Protein AF-A0AAN1SF30-F1 (afdb_monomer_lite)

Secondary structure (DSSP, 8-state):
----PPP-----S-SGGGHHHHHHHHHHTT----EEEE----S--HHHHHHHHHHHTTT-EEEEPPTTSEEEE-SS-EEEE-

Foldseek 3Di:
DDDDQDDQDDDDPAQLVCVVVVVVSCVVVVPPAQEDEDEDDDPDPPSVVSNVVSSVVVVHDYDYDDPPWDWDDDSPDIDTDD

Organism: Tetragenococcus halophilus (strain DSM 20338 / JCM 20259 / NCIMB 9735 / NBRC 12172) (NCBI:txid945021)

Radius of gyration: 14.23 Å; chains: 1; bounding box: 36×33×28 Å

Structure (mmCIF, N/CA/C/O backbone):
data_AF-A0AAN1SF30-F1
#
_entry.id   AF-A0AAN1SF30-F1
#
loop_
_atom_site.group_PDB
_atom_site.id
_atom_site.type_symbol
_atom_site.label_atom_id
_atom_site.label_alt_id
_atom_site.label_comp_id
_atom_site.label_asym_id
_atom_site.label_entity_id
_atom_site.label_seq_id
_atom_site.pdbx_PDB_ins_code
_atom_site.Cartn_x
_atom_site.Cartn_y
_atom_site.Cartn_z
_atom_site.occupancy
_atom_site.B_iso_or_equiv
_atom_site.auth_seq_id
_atom_site.auth_comp_id
_atom_site.auth_asym_id
_atom_site.auth_atom_id
_atom_site.pdbx_PDB_model_num
ATOM 1 N N . MET A 1 1 ? -28.492 -18.637 9.269 1.00 43.91 1 MET A N 1
ATOM 2 C CA . MET A 1 1 ? -28.308 -17.601 8.228 1.00 43.91 1 MET A CA 1
ATOM 3 C C . MET A 1 1 ? -26.815 -17.331 8.143 1.00 43.91 1 MET A C 1
ATOM 5 O O . MET A 1 1 ? -26.231 -17.139 9.200 1.00 43.91 1 MET A O 1
ATOM 9 N N . LYS A 1 2 ? -26.181 -17.415 6.965 1.00 54.41 2 LYS A N 1
ATOM 10 C CA . LYS A 1 2 ? -24.766 -17.025 6.837 1.00 54.41 2 LYS A CA 1
ATOM 11 C C . LYS A 1 2 ? -24.689 -15.501 6.913 1.00 54.41 2 LYS A C 1
ATOM 13 O O . LYS A 1 2 ? -25.426 -14.823 6.199 1.00 54.41 2 LYS A O 1
ATOM 18 N N . GLU A 1 3 ? -23.865 -14.996 7.817 1.00 58.56 3 GLU A N 1
ATOM 19 C CA . GLU A 1 3 ? -23.577 -13.571 7.945 1.00 58.56 3 GLU A CA 1
ATOM 20 C C . GLU A 1 3 ? -22.979 -13.064 6.626 1.00 58.56 3 GLU A C 1
ATOM 22 O O . GLU A 1 3 ? -22.159 -13.740 6.003 1.00 58.56 3 GLU A O 1
ATOM 27 N N . LYS A 1 4 ? -23.467 -11.924 6.131 1.00 58.59 4 LYS A N 1
ATOM 28 C CA . LYS A 1 4 ? -23.029 -11.370 4.850 1.00 58.59 4 LYS A CA 1
ATOM 29 C C . LYS A 1 4 ? -21.728 -10.610 5.085 1.00 58.59 4 LYS A C 1
ATOM 31 O O . LYS A 1 4 ? -21.755 -9.476 5.551 1.00 58.59 4 LYS A O 1
ATOM 36 N N . THR A 1 5 ? -20.596 -11.226 4.769 1.00 64.31 5 THR A N 1
ATOM 37 C CA . THR A 1 5 ? -19.286 -10.579 4.872 1.00 64.31 5 THR A CA 1
ATOM 38 C C . THR A 1 5 ? -19.198 -9.440 3.853 1.00 64.31 5 THR A C 1
ATOM 40 O O . THR A 1 5 ? -19.363 -9.646 2.648 1.00 64.31 5 THR A O 1
ATOM 43 N N . HIS A 1 6 ? -18.982 -8.210 4.319 1.00 72.94 6 HIS A N 1
ATOM 44 C CA . HIS A 1 6 ? -18.812 -7.053 3.442 1.00 72.94 6 HIS A CA 1
ATOM 45 C C . HIS A 1 6 ? -17.375 -7.010 2.911 1.00 72.94 6 HIS A C 1
ATOM 47 O O . HIS A 1 6 ? -16.426 -6.905 3.686 1.00 72.94 6 HIS A O 1
ATOM 53 N N . LYS A 1 7 ? -17.213 -7.076 1.582 1.00 83.00 7 LYS A N 1
ATOM 54 C CA . LYS A 1 7 ? -15.903 -6.922 0.936 1.00 83.00 7 LYS A CA 1
ATOM 55 C C . LYS A 1 7 ? -15.364 -5.508 1.167 1.00 83.00 7 LYS A C 1
ATOM 57 O O . LYS A 1 7 ? -16.072 -4.530 0.934 1.00 83.00 7 LYS A O 1
ATOM 62 N N . LYS A 1 8 ? -14.100 -5.415 1.580 1.00 89.75 8 LYS A N 1
ATOM 63 C CA . LYS A 1 8 ? -13.375 -4.161 1.814 1.00 89.75 8 LYS A CA 1
ATOM 64 C C . LYS A 1 8 ? -12.507 -3.879 0.591 1.00 89.75 8 LYS A C 1
ATOM 66 O O . LYS A 1 8 ? -11.517 -4.568 0.381 1.00 89.75 8 LYS A O 1
ATOM 71 N N . ILE A 1 9 ? -12.893 -2.907 -0.232 1.00 92.62 9 ILE A N 1
ATOM 72 C CA . ILE A 1 9 ? -12.202 -2.599 -1.492 1.00 92.62 9 ILE A CA 1
ATOM 73 C C . ILE A 1 9 ? -11.823 -1.118 -1.506 1.00 92.62 9 ILE A C 1
ATOM 75 O O . ILE A 1 9 ? -12.682 -0.258 -1.318 1.00 92.62 9 ILE A O 1
ATOM 79 N N . PHE A 1 10 ? -10.545 -0.834 -1.759 1.00 94.62 10 PHE A N 1
ATOM 80 C CA . PHE A 1 10 ? -10.023 0.511 -1.986 1.00 94.62 10 PHE A CA 1
ATOM 81 C C . PHE A 1 10 ? -9.563 0.625 -3.441 1.00 94.62 10 PHE A C 1
ATOM 83 O O . PHE A 1 10 ? -8.658 -0.091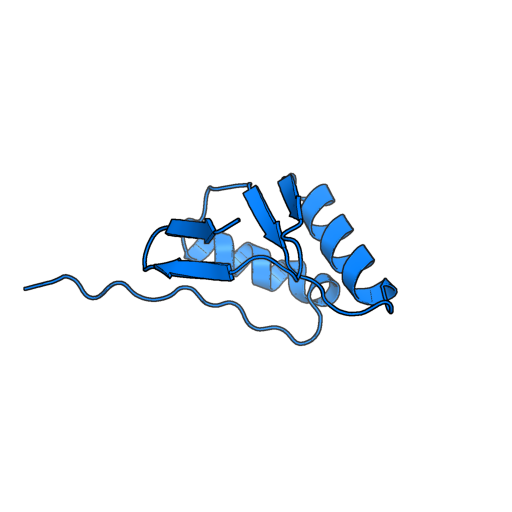 -3.859 1.00 94.62 10 PHE A O 1
ATOM 90 N N . LEU A 1 11 ? -10.204 1.502 -4.215 1.00 95.75 11 LEU A N 1
ATOM 91 C CA . LEU A 1 11 ? -9.864 1.752 -5.616 1.00 95.75 11 LEU A CA 1
ATOM 92 C C . LEU A 1 11 ? -9.260 3.146 -5.745 1.00 95.75 11 LEU A C 1
ATOM 94 O O . LEU A 1 11 ? -9.801 4.112 -5.209 1.00 95.75 11 LEU A O 1
ATOM 98 N N . THR A 1 12 ? -8.155 3.253 -6.473 1.00 94.94 12 THR A N 1
ATOM 99 C CA . THR A 1 12 ? -7.473 4.522 -6.726 1.00 94.94 12 THR A CA 1
ATOM 100 C C . THR A 1 12 ? -6.793 4.495 -8.086 1.00 94.94 12 THR A C 1
ATOM 102 O O . THR A 1 12 ? -6.354 3.442 -8.541 1.00 94.94 12 THR A O 1
ATOM 105 N N . SER A 1 13 ? -6.710 5.655 -8.733 1.00 91.81 13 SER A N 1
ATOM 106 C CA . SER A 1 13 ? -5.978 5.827 -9.989 1.00 91.81 13 SER A CA 1
ATOM 107 C C . SER A 1 13 ? -4.467 5.938 -9.780 1.00 91.81 13 SER A C 1
ATOM 109 O O . SER A 1 13 ? -3.705 5.622 -10.683 1.00 91.81 13 SER A O 1
ATOM 111 N N . TYR A 1 14 ? -4.030 6.406 -8.606 1.0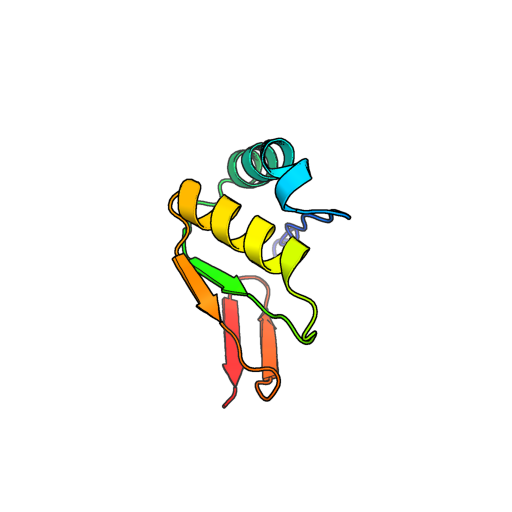0 92.31 14 TYR A N 1
ATOM 112 C CA . TYR A 1 14 ? -2.620 6.579 -8.260 1.00 92.31 14 TYR A CA 1
ATOM 113 C C . TYR A 1 14 ? -2.441 6.441 -6.745 1.00 92.31 14 TYR A C 1
ATOM 115 O O . TYR A 1 14 ? -2.895 7.275 -5.953 1.00 92.31 14 TYR A O 1
ATOM 123 N N . PHE A 1 15 ? -1.804 5.347 -6.332 1.00 93.69 15 PHE A N 1
ATOM 124 C CA . PHE A 1 15 ? -1.752 4.954 -4.927 1.00 93.69 15 PHE A CA 1
ATOM 125 C C . PHE A 1 15 ? -0.937 5.925 -4.064 1.00 93.69 15 PHE A C 1
ATOM 127 O O . PHE A 1 15 ? -1.449 6.404 -3.051 1.00 93.69 15 PHE A O 1
ATOM 134 N N . ALA A 1 16 ? 0.279 6.290 -4.484 1.00 93.00 16 ALA A N 1
ATOM 135 C CA . ALA A 1 16 ? 1.133 7.193 -3.708 1.00 93.00 16 ALA A CA 1
ATOM 136 C C . ALA A 1 16 ? 0.490 8.583 -3.501 1.00 93.00 16 ALA A C 1
ATOM 138 O O . ALA A 1 16 ? 0.595 9.168 -2.424 1.00 93.00 16 ALA A O 1
ATOM 139 N N . GLY A 1 17 ? -0.306 9.065 -4.461 1.00 94.62 17 GLY A N 1
ATOM 140 C CA . GLY A 1 17 ? -1.077 10.307 -4.320 1.00 94.62 17 GLY A CA 1
ATOM 141 C C . GLY A 1 17 ? -2.314 10.213 -3.416 1.00 94.62 17 GLY A C 1
ATOM 142 O O . GLY A 1 17 ? -2.927 11.236 -3.117 1.00 94.62 17 GLY A O 1
ATOM 143 N N . THR A 1 18 ? -2.702 9.015 -2.967 1.00 96.12 18 THR A N 1
ATOM 144 C CA . THR A 1 18 ? -3.947 8.772 -2.206 1.00 96.12 18 THR A CA 1
ATOM 145 C C . THR A 1 18 ? -3.725 8.094 -0.849 1.00 96.12 18 THR A C 1
ATOM 147 O O . THR A 1 18 ? -4.647 7.548 -0.237 1.00 96.12 18 THR A O 1
ATOM 150 N N . LEU A 1 19 ? -2.504 8.180 -0.313 1.00 94.69 19 LEU A N 1
ATOM 151 C CA . LEU A 1 19 ? -2.107 7.521 0.938 1.00 94.69 19 LEU A CA 1
ATOM 152 C C . LEU A 1 19 ? -2.940 7.932 2.148 1.00 94.69 19 LEU A C 1
ATOM 154 O O . LEU A 1 19 ? -3.190 7.116 3.032 1.00 94.69 19 LEU A O 1
ATOM 158 N N . LYS A 1 20 ? -3.386 9.189 2.200 1.00 95.38 20 LYS A N 1
ATOM 159 C CA . LYS A 1 20 ? -4.228 9.671 3.300 1.00 95.38 20 LYS A CA 1
ATOM 160 C C . LYS A 1 20 ? -5.593 8.981 3.287 1.00 95.38 20 LYS A C 1
ATOM 162 O O . LYS A 1 20 ? -6.087 8.582 4.338 1.00 95.38 20 LYS A O 1
ATOM 167 N N . GLN A 1 21 ? -6.190 8.814 2.108 1.00 97.44 21 GLN A N 1
ATOM 168 C CA . GLN A 1 21 ? -7.453 8.103 1.924 1.00 97.44 21 GLN A CA 1
ATOM 169 C C . GLN A 1 21 ? -7.281 6.617 2.240 1.00 97.44 21 GLN A C 1
ATOM 171 O O . GLN A 1 21 ? -8.127 6.044 2.921 1.00 97.44 21 GLN A O 1
ATOM 176 N N . PHE A 1 22 ? -6.161 6.017 1.832 1.00 96.25 22 PHE A N 1
ATOM 177 C CA . PHE A 1 22 ? -5.827 4.641 2.191 1.00 96.25 22 PHE A CA 1
ATOM 178 C C . PHE A 1 22 ? -5.687 4.458 3.712 1.00 96.25 22 PHE A C 1
ATOM 180 O O . PHE A 1 22 ? -6.261 3.530 4.274 1.00 96.25 22 PHE A O 1
ATOM 187 N N . GLN A 1 23 ? -5.004 5.372 4.410 1.00 94.81 23 GLN A N 1
ATOM 188 C CA . GLN A 1 23 ? -4.866 5.340 5.873 1.00 94.81 23 GLN A CA 1
ATOM 189 C C . GLN A 1 23 ? -6.209 5.450 6.608 1.00 94.81 23 GLN A C 1
ATOM 191 O O . GLN A 1 23 ? -6.407 4.803 7.637 1.00 94.81 23 GLN A O 1
ATOM 196 N N . LEU A 1 24 ? -7.136 6.257 6.090 1.00 97.19 24 LEU A N 1
ATOM 197 C CA . LEU A 1 24 ? -8.499 6.321 6.620 1.00 97.19 24 LEU A CA 1
ATOM 198 C C . LEU A 1 24 ? -9.245 5.013 6.354 1.00 97.19 24 LEU A C 1
ATOM 200 O O . LEU A 1 24 ? -9.814 4.443 7.277 1.00 97.19 24 LEU A O 1
ATOM 204 N N . PHE A 1 25 ? -9.151 4.480 5.135 1.00 96.06 25 PHE A N 1
ATOM 205 C CA . PHE A 1 25 ? -9.778 3.216 4.764 1.00 96.06 25 PHE A CA 1
ATOM 206 C C . PHE A 1 25 ? -9.335 2.054 5.665 1.00 96.06 25 PHE A C 1
ATOM 208 O O . PHE A 1 25 ? -10.193 1.342 6.186 1.00 96.06 25 PHE A O 1
ATOM 215 N N . ILE A 1 26 ? -8.029 1.873 5.897 1.00 95.00 26 ILE A N 1
ATOM 216 C CA . ILE A 1 26 ? -7.528 0.798 6.772 1.00 95.00 26 ILE A CA 1
ATOM 217 C C . ILE A 1 26 ? -7.998 0.983 8.219 1.00 95.00 26 ILE A C 1
ATOM 219 O O . ILE A 1 26 ? -8.352 0.005 8.874 1.00 95.00 26 ILE A O 1
ATOM 223 N N . LYS A 1 27 ? -8.056 2.230 8.705 1.00 94.69 27 LYS A N 1
ATOM 224 C CA . LYS A 1 27 ? -8.491 2.556 10.066 1.00 94.69 27 LYS A CA 1
ATOM 225 C C . LYS A 1 27 ? -9.979 2.271 10.252 1.00 94.69 27 LYS A C 1
ATOM 227 O O . LYS A 1 27 ? -10.344 1.577 11.196 1.00 94.69 27 LYS A O 1
ATOM 232 N N . ASP A 1 28 ? -10.818 2.769 9.349 1.00 95.38 28 ASP A N 1
ATOM 233 C CA . ASP A 1 28 ? -12.278 2.633 9.416 1.00 95.38 28 ASP A CA 1
ATOM 234 C C . ASP A 1 28 ? -12.716 1.170 9.270 1.00 95.38 28 ASP A C 1
ATOM 236 O O . ASP A 1 28 ? -13.740 0.756 9.807 1.00 95.38 28 ASP A O 1
ATOM 240 N N . ASN A 1 29 ? -11.901 0.363 8.587 1.00 93.00 29 ASN A N 1
ATOM 241 C CA . ASN A 1 29 ? -12.114 -1.069 8.427 1.00 93.00 29 ASN A CA 1
ATOM 242 C C . ASN A 1 29 ? -11.377 -1.933 9.458 1.00 93.00 29 ASN A C 1
ATOM 244 O O . ASN A 1 29 ? -11.431 -3.161 9.342 1.00 93.00 29 ASN A O 1
ATOM 248 N N . VAL A 1 30 ? -10.702 -1.327 10.441 1.00 93.56 30 VAL A N 1
ATOM 249 C CA . VAL A 1 30 ? -9.961 -2.020 11.509 1.00 93.56 30 VAL A CA 1
ATOM 250 C C . VAL A 1 30 ? -8.988 -3.067 10.941 1.00 93.56 30 VAL A C 1
ATOM 252 O O . VAL A 1 30 ? -8.913 -4.198 11.411 1.00 93.56 30 VAL A O 1
ATOM 255 N N . ILE A 1 31 ? -8.276 -2.712 9.869 1.00 91.12 31 ILE A N 1
ATOM 256 C CA . ILE A 1 31 ? -7.269 -3.578 9.246 1.00 91.12 31 ILE A CA 1
ATOM 257 C C . ILE A 1 31 ? -5.963 -3.406 10.020 1.00 91.12 31 ILE A C 1
ATOM 259 O O . ILE A 1 31 ? -5.350 -2.336 9.989 1.00 91.12 31 ILE A O 1
ATOM 263 N N . THR A 1 32 ? -5.564 -4.448 10.745 1.00 91.94 32 THR A N 1
ATOM 264 C CA . THR A 1 32 ? -4.371 -4.436 11.604 1.00 91.94 32 THR A CA 1
ATOM 265 C C . THR A 1 32 ? -3.165 -5.115 10.971 1.00 91.94 32 THR A C 1
ATOM 267 O O . THR A 1 32 ? -2.039 -4.789 11.347 1.00 91.94 32 THR A O 1
ATOM 270 N N . ASP A 1 33 ? -3.388 -6.020 10.017 1.00 92.00 33 ASP A N 1
ATOM 271 C CA . ASP A 1 33 ? -2.325 -6.719 9.300 1.00 92.00 33 ASP A CA 1
ATOM 272 C C . ASP A 1 33 ? -1.413 -5.744 8.553 1.00 92.00 33 ASP A C 1
ATOM 274 O O . ASP A 1 33 ? -1.846 -4.726 7.998 1.00 92.00 33 ASP A O 1
ATOM 278 N N . LYS A 1 34 ? -0.117 -6.054 8.577 1.00 92.75 34 LYS A N 1
ATOM 279 C CA . LYS A 1 34 ? 0.937 -5.245 7.954 1.00 92.75 34 LYS A CA 1
ATOM 280 C C . LYS A 1 34 ? 1.573 -5.909 6.747 1.00 92.75 34 LYS A C 1
ATOM 282 O O . LYS A 1 34 ? 2.362 -5.263 6.069 1.00 92.75 34 LYS A O 1
ATOM 287 N N . GLU A 1 35 ? 1.220 -7.153 6.467 1.00 93.69 35 GLU A N 1
ATOM 288 C CA . GLU A 1 35 ? 1.674 -7.864 5.281 1.00 93.69 35 GLU A CA 1
ATOM 289 C C . GLU A 1 35 ? 0.767 -7.527 4.098 1.00 93.69 35 GLU A C 1
ATOM 291 O O . GLU A 1 35 ? -0.459 -7.611 4.183 1.00 93.69 35 GLU A O 1
ATOM 296 N N . ILE A 1 36 ? 1.380 -7.105 2.998 1.00 91.12 36 ILE A N 1
ATOM 297 C CA . ILE A 1 36 ? 0.714 -6.808 1.736 1.00 91.12 36 ILE A CA 1
ATOM 298 C C . ILE A 1 36 ? 1.358 -7.676 0.672 1.00 91.12 36 ILE A C 1
ATOM 300 O O . ILE A 1 36 ? 2.520 -7.481 0.315 1.00 91.12 36 ILE A O 1
ATOM 304 N N . ALA A 1 37 ? 0.566 -8.585 0.120 1.00 89.12 37 ALA A N 1
ATOM 305 C CA . ALA A 1 37 ? 0.938 -9.255 -1.105 1.00 89.12 37 ALA A CA 1
ATOM 306 C C . ALA A 1 37 ? 0.668 -8.314 -2.289 1.00 89.12 37 ALA A C 1
ATOM 308 O O . ALA A 1 37 ? -0.419 -7.734 -2.389 1.00 89.12 37 ALA A O 1
ATOM 309 N N . TYR A 1 38 ? 1.654 -8.120 -3.163 1.00 87.75 38 TYR A N 1
ATOM 310 C CA . TYR A 1 38 ? 1.537 -7.209 -4.299 1.00 87.75 38 TYR A CA 1
ATOM 311 C C . TYR A 1 38 ? 1.807 -7.917 -5.623 1.00 87.75 38 TYR A C 1
ATOM 313 O O . TYR A 1 38 ? 2.690 -8.764 -5.741 1.00 87.75 38 TYR A O 1
ATOM 321 N N . ILE A 1 39 ? 1.042 -7.521 -6.638 1.00 85.62 39 ILE A N 1
ATOM 322 C CA . ILE A 1 39 ? 1.121 -8.053 -7.996 1.00 85.62 39 ILE A CA 1
ATOM 323 C C . ILE A 1 39 ? 1.460 -6.888 -8.916 1.00 85.62 39 ILE A C 1
ATOM 325 O O . ILE A 1 39 ? 0.841 -5.827 -8.837 1.00 85.62 39 ILE A O 1
ATOM 329 N N . HIS A 1 40 ? 2.425 -7.092 -9.800 1.00 82.94 40 HIS A N 1
ATOM 330 C CA . HIS A 1 40 ? 2.694 -6.196 -10.915 1.00 82.94 40 HIS A CA 1
ATOM 331 C C . HIS A 1 40 ? 3.082 -7.036 -12.128 1.00 82.94 40 HIS A C 1
ATOM 333 O O . HIS A 1 40 ? 3.692 -8.093 -11.985 1.00 82.94 40 HIS A O 1
ATOM 339 N N . VAL A 1 41 ? 2.685 -6.588 -13.313 1.00 78.25 41 VAL A N 1
ATOM 340 C CA . VAL A 1 41 ? 2.900 -7.313 -14.577 1.00 78.25 41 VAL A CA 1
ATOM 341 C C . VAL A 1 41 ? 3.646 -6.477 -15.615 1.00 78.25 41 VAL A C 1
ATOM 343 O O . VAL A 1 41 ? 3.997 -6.997 -16.668 1.00 78.25 41 VAL A O 1
ATOM 346 N N . GLU A 1 42 ? 3.900 -5.201 -15.324 1.00 71.69 42 GLU A N 1
ATOM 347 C CA . GLU A 1 42 ? 4.502 -4.249 -16.257 1.00 71.69 42 GLU A CA 1
ATOM 348 C C . GLU A 1 42 ? 5.959 -3.937 -15.900 1.00 71.69 42 GLU A C 1
ATOM 350 O O . GLU A 1 42 ? 6.329 -3.895 -14.726 1.00 71.69 42 GLU A O 1
ATOM 355 N N . GLU A 1 43 ? 6.767 -3.671 -16.932 1.00 67.56 43 GLU A N 1
ATOM 356 C CA . GLU A 1 43 ? 8.164 -3.230 -16.807 1.00 67.56 43 GLU A CA 1
ATOM 357 C C . GLU A 1 43 ? 8.301 -1.728 -16.494 1.00 67.56 43 GLU A C 1
ATOM 359 O O . GLU A 1 43 ? 9.386 -1.281 -16.136 1.00 67.56 43 GLU A O 1
ATOM 364 N N . TYR A 1 44 ? 7.232 -0.930 -16.630 1.00 66.81 44 TYR A N 1
ATOM 365 C CA . TYR A 1 44 ? 7.255 0.501 -16.305 1.00 66.81 44 TYR A CA 1
ATOM 366 C C . TYR A 1 44 ? 6.973 0.707 -14.812 1.00 66.81 44 TYR A C 1
ATOM 368 O O . TYR A 1 44 ? 5.862 0.440 -14.352 1.00 66.81 44 TYR A O 1
ATOM 376 N N . THR A 1 45 ? 7.976 1.148 -14.045 1.00 76.06 45 THR A N 1
ATOM 377 C CA . THR A 1 45 ? 7.960 0.982 -12.582 1.00 76.06 45 THR A CA 1
ATOM 378 C C . THR A 1 45 ? 7.804 2.249 -11.754 1.00 76.06 45 THR A C 1
ATOM 380 O O . THR A 1 45 ? 7.532 2.108 -10.570 1.00 76.06 45 THR A O 1
ATOM 383 N N . ASP A 1 46 ? 7.892 3.464 -12.308 1.00 83.69 46 ASP A N 1
ATOM 384 C CA . ASP A 1 46 ? 7.959 4.687 -11.480 1.00 83.69 46 ASP A CA 1
ATOM 385 C C . ASP A 1 46 ? 6.786 4.792 -10.482 1.00 83.69 46 ASP A C 1
ATOM 387 O O . ASP A 1 46 ? 6.977 4.898 -9.271 1.00 83.69 46 ASP A O 1
ATOM 391 N N . TYR A 1 47 ? 5.550 4.640 -10.970 1.00 82.31 47 TYR A N 1
ATOM 392 C CA . TYR A 1 47 ? 4.347 4.686 -10.129 1.00 82.31 47 TYR A CA 1
ATOM 393 C C . TYR A 1 47 ? 4.223 3.480 -9.178 1.00 82.31 47 TYR A C 1
ATOM 395 O O . TYR A 1 47 ? 3.570 3.564 -8.132 1.00 82.31 47 TYR A O 1
ATOM 403 N N . ILE A 1 48 ? 4.822 2.348 -9.554 1.00 86.56 48 ILE A N 1
ATOM 404 C CA . ILE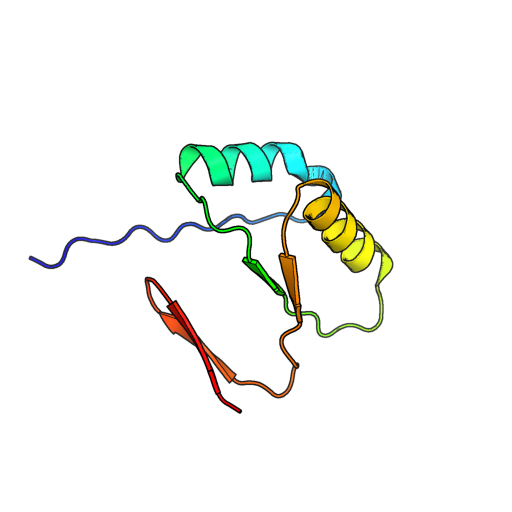 A 1 48 ? 4.850 1.115 -8.764 1.00 86.56 48 ILE A CA 1
ATOM 405 C C . ILE A 1 48 ? 5.811 1.298 -7.589 1.00 86.56 48 ILE A C 1
ATOM 407 O O . ILE A 1 48 ? 5.458 0.987 -6.452 1.00 86.56 48 ILE A O 1
ATOM 411 N N . ASP A 1 49 ? 7.006 1.815 -7.855 1.00 90.50 49 ASP A N 1
ATOM 412 C CA . ASP A 1 49 ? 8.061 2.026 -6.873 1.00 90.50 49 ASP A CA 1
ATOM 413 C C . ASP A 1 49 ? 7.650 3.101 -5.868 1.00 90.50 49 ASP A C 1
ATOM 415 O O . ASP A 1 49 ? 7.738 2.870 -4.664 1.00 90.50 49 ASP A O 1
ATOM 419 N N . GLU A 1 50 ? 7.054 4.203 -6.327 1.00 93.56 50 GLU A N 1
ATOM 420 C CA . GLU A 1 50 ? 6.452 5.211 -5.447 1.00 93.56 50 GLU A CA 1
ATOM 421 C C . GLU A 1 50 ? 5.374 4.613 -4.530 1.00 93.56 50 GLU A C 1
ATOM 423 O O . GLU A 1 50 ? 5.319 4.913 -3.334 1.00 93.56 50 GLU A O 1
ATOM 428 N N . GLY A 1 51 ? 4.520 3.733 -5.064 1.00 93.06 51 GLY A N 1
ATOM 429 C CA . GLY A 1 51 ? 3.502 3.047 -4.273 1.00 93.06 51 GLY A CA 1
ATOM 430 C C . GLY A 1 51 ? 4.100 2.108 -3.221 1.00 93.06 51 GLY A C 1
ATOM 431 O O . GLY A 1 51 ? 3.646 2.096 -2.073 1.00 93.06 51 GLY A O 1
ATOM 432 N N . LYS A 1 52 ? 5.141 1.351 -3.588 1.00 93.00 52 LYS A N 1
ATOM 433 C CA . LYS A 1 52 ? 5.868 0.450 -2.682 1.00 93.00 52 LYS A CA 1
ATOM 434 C C . LYS A 1 52 ? 6.567 1.222 -1.568 1.00 93.00 52 LYS A C 1
ATOM 436 O O . LYS A 1 52 ? 6.410 0.863 -0.402 1.00 93.00 52 LYS A O 1
ATOM 441 N N . GLU A 1 53 ? 7.310 2.274 -1.898 1.00 94.75 53 GLU A N 1
ATOM 442 C CA . GLU A 1 53 ? 8.013 3.094 -0.906 1.00 94.75 53 GLU A CA 1
ATOM 443 C C . GLU A 1 53 ? 7.028 3.725 0.076 1.00 94.75 53 GLU A C 1
ATOM 445 O O . GLU A 1 53 ? 7.201 3.619 1.290 1.00 94.75 53 GLU A O 1
ATOM 450 N N . ALA A 1 54 ? 5.905 4.239 -0.420 1.00 94.19 54 ALA A N 1
ATOM 451 C CA . ALA A 1 54 ? 4.875 4.802 0.435 1.00 94.19 54 ALA A CA 1
ATOM 452 C C . ALA A 1 54 ? 4.262 3.800 1.436 1.00 94.19 54 ALA A C 1
ATOM 454 O O . ALA A 1 54 ? 3.868 4.190 2.544 1.00 94.19 54 ALA A O 1
ATOM 455 N N . LEU A 1 55 ? 4.163 2.517 1.066 1.00 95.06 55 LEU A N 1
ATOM 456 C CA . LEU A 1 55 ? 3.761 1.438 1.972 1.00 95.06 55 LEU A CA 1
ATOM 457 C C . LEU A 1 55 ? 4.865 1.121 2.991 1.00 95.06 55 LEU A C 1
ATOM 459 O O . LEU A 1 55 ? 4.581 1.036 4.189 1.00 95.06 55 LEU A O 1
ATOM 463 N N . LYS A 1 56 ? 6.122 1.005 2.551 1.00 94.62 56 LYS A N 1
ATOM 464 C CA . LYS A 1 56 ? 7.270 0.734 3.433 1.00 94.62 56 LYS A CA 1
ATOM 465 C C . LYS A 1 56 ? 7.457 1.822 4.491 1.00 94.62 56 LYS A C 1
ATOM 467 O O . LYS A 1 56 ? 7.600 1.500 5.666 1.00 94.62 56 LYS A O 1
ATOM 472 N N . GLU A 1 57 ? 7.343 3.097 4.117 1.00 94.56 57 GLU A N 1
ATOM 473 C CA . GLU A 1 57 ? 7.381 4.244 5.043 1.00 94.56 57 GLU A CA 1
ATOM 474 C C . GLU A 1 57 ? 6.311 4.172 6.149 1.00 94.56 57 GLU A C 1
ATOM 476 O O . GLU A 1 57 ? 6.425 4.819 7.190 1.00 94.56 57 GLU A O 1
ATOM 481 N N . ARG A 1 58 ? 5.246 3.389 5.934 1.00 92.44 58 ARG A N 1
ATOM 482 C CA . ARG A 1 58 ? 4.137 3.168 6.878 1.00 92.44 58 ARG A CA 1
ATOM 483 C C . ARG A 1 58 ? 4.233 1.820 7.602 1.00 92.44 58 ARG A C 1
ATOM 485 O O . ARG A 1 58 ? 3.245 1.383 8.202 1.00 92.44 58 ARG A O 1
ATOM 492 N N . ASN A 1 59 ? 5.416 1.202 7.586 1.00 94.44 59 ASN A N 1
ATOM 493 C CA . ASN A 1 59 ? 5.741 -0.083 8.207 1.00 94.44 59 ASN A CA 1
ATOM 494 C C . ASN A 1 59 ? 4.910 -1.259 7.671 1.00 94.44 59 ASN A C 1
ATOM 496 O O . ASN A 1 59 ? 4.575 -2.171 8.428 1.00 94.44 59 ASN A O 1
ATOM 500 N N . PHE A 1 60 ? 4.541 -1.232 6.389 1.00 95.50 60 PHE A N 1
ATOM 501 C CA . PHE A 1 60 ? 4.018 -2.421 5.722 1.00 95.50 60 PHE A CA 1
ATOM 502 C C . PHE A 1 60 ? 5.165 -3.292 5.201 1.00 95.50 60 PHE A C 1
ATOM 504 O O . PHE A 1 60 ? 6.176 -2.788 4.709 1.00 95.50 60 PHE A O 1
ATOM 511 N N . LEU A 1 61 ? 4.980 -4.604 5.302 1.00 94.94 61 LEU A N 1
ATOM 512 C CA . LEU A 1 61 ? 5.838 -5.627 4.722 1.00 94.94 61 LEU A CA 1
ATOM 513 C C . LEU A 1 61 ? 5.257 -6.014 3.365 1.00 94.94 61 LEU A C 1
ATOM 515 O O . LEU A 1 61 ? 4.061 -6.279 3.261 1.00 94.94 61 LEU A O 1
ATOM 519 N N . LEU A 1 62 ? 6.090 -6.009 2.327 1.00 92.94 62 LEU A N 1
ATOM 520 C CA . LEU A 1 62 ? 5.656 -6.267 0.957 1.00 92.94 62 LEU A CA 1
ATOM 521 C C . LEU A 1 62 ? 6.146 -7.637 0.504 1.00 92.94 62 LEU A C 1
ATOM 523 O O . LEU A 1 62 ? 7.355 -7.869 0.491 1.00 92.94 62 LEU A O 1
ATOM 527 N N . ASP A 1 63 ? 5.218 -8.489 0.080 1.00 89.69 63 ASP A N 1
ATOM 528 C CA . ASP A 1 63 ? 5.512 -9.803 -0.486 1.00 89.69 63 ASP A CA 1
ATOM 529 C C . ASP A 1 63 ? 5.161 -9.819 -1.987 1.00 89.69 63 ASP A C 1
ATOM 531 O O . ASP A 1 63 ? 3.993 -9.623 -2.345 1.00 89.69 63 ASP A O 1
ATOM 535 N N . PRO A 1 64 ? 6.146 -9.944 -2.897 1.00 86.62 64 PRO A N 1
ATOM 536 C CA . PRO A 1 64 ? 5.869 -10.049 -4.325 1.00 86.62 64 PRO A CA 1
ATOM 537 C C . PRO A 1 64 ? 5.202 -11.382 -4.660 1.00 86.62 64 PRO A C 1
ATOM 539 O O . PRO A 1 64 ? 5.754 -12.439 -4.369 1.00 86.62 64 PRO A O 1
ATOM 542 N N . ILE A 1 65 ? 4.084 -11.331 -5.382 1.00 83.56 65 ILE A N 1
ATOM 543 C CA . ILE A 1 65 ? 3.500 -12.517 -6.017 1.00 83.56 65 ILE A CA 1
ATOM 544 C C . ILE A 1 65 ? 4.002 -12.607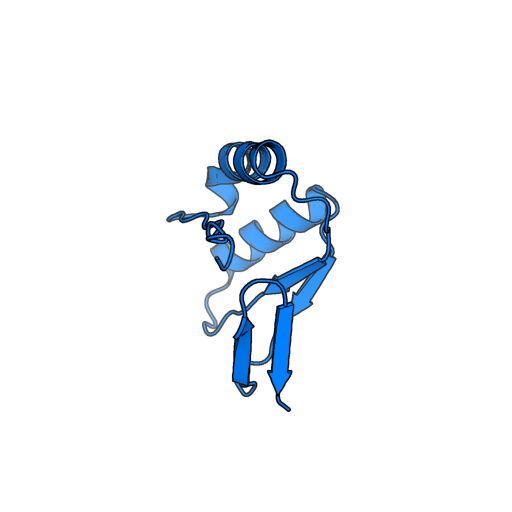 -7.463 1.00 83.56 65 ILE A C 1
ATOM 546 O O . ILE A 1 65 ? 3.967 -11.618 -8.205 1.00 83.56 65 ILE A O 1
ATOM 550 N N . SER A 1 66 ? 4.463 -13.791 -7.872 1.00 74.44 66 SER A N 1
ATOM 551 C CA . SER A 1 66 ? 4.901 -14.053 -9.245 1.00 74.44 66 SER A CA 1
ATOM 552 C C . SER A 1 66 ? 3.710 -14.065 -10.207 1.00 74.44 66 SER A C 1
ATOM 554 O O . SER A 1 66 ? 2.639 -14.586 -9.904 1.00 74.44 66 SER A O 1
ATOM 556 N N . ASN A 1 67 ? 3.900 -13.551 -11.424 1.00 67.62 67 ASN A N 1
ATOM 557 C CA . ASN A 1 67 ? 2.868 -13.538 -12.470 1.00 67.62 67 ASN A CA 1
ATOM 558 C C . ASN A 1 67 ? 2.499 -14.938 -13.005 1.00 67.62 67 ASN A C 1
ATOM 560 O O . ASN A 1 67 ? 1.535 -15.075 -13.757 1.00 67.62 67 ASN A O 1
ATOM 564 N N . SER A 1 68 ? 3.262 -15.966 -12.631 1.00 68.06 68 SER A N 1
ATOM 565 C CA . SER A 1 68 ? 2.991 -17.372 -12.932 1.00 68.06 68 SER A CA 1
ATOM 566 C C . SER A 1 68 ? 2.087 -18.053 -11.903 1.00 68.06 68 SER A C 1
ATOM 568 O O . SER A 1 68 ? 1.697 -19.200 -12.107 1.00 68.06 68 SER A O 1
ATOM 570 N N . GLU A 1 69 ? 1.799 -17.395 -10.781 1.00 70.38 69 GLU A N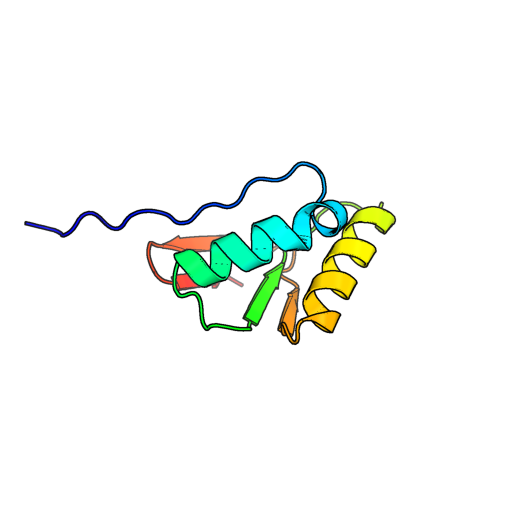 1
ATOM 571 C CA . GLU A 1 69 ? 1.073 -17.991 -9.664 1.00 70.38 69 GLU A CA 1
ATOM 572 C C . GLU A 1 69 ? -0.437 -17.757 -9.791 1.00 70.38 69 GLU A C 1
ATOM 574 O O . GLU A 1 69 ? -0.905 -16.686 -10.183 1.00 70.38 69 GLU A O 1
ATOM 579 N N . THR A 1 70 ? -1.227 -18.775 -9.443 1.00 71.81 70 THR A N 1
ATOM 580 C CA . THR A 1 70 ? -2.685 -18.624 -9.345 1.00 71.81 70 THR A CA 1
ATOM 581 C C . THR A 1 70 ? -3.042 -18.183 -7.934 1.00 71.81 70 THR A C 1
ATOM 583 O O . THR A 1 70 ? -2.752 -18.894 -6.972 1.00 71.81 70 THR A O 1
ATOM 586 N N . ILE A 1 71 ? -3.707 -17.033 -7.815 1.00 73.88 71 ILE A N 1
ATOM 587 C CA . ILE A 1 71 ? -4.180 -16.507 -6.532 1.00 73.88 71 ILE A CA 1
ATOM 588 C C . ILE A 1 71 ? -5.661 -16.836 -6.378 1.00 73.88 71 ILE A C 1
ATOM 590 O O . ILE A 1 71 ? -6.500 -16.355 -7.145 1.00 73.88 71 ILE A O 1
ATOM 594 N N . ILE A 1 72 ? -5.998 -17.618 -5.357 1.00 73.12 72 ILE A N 1
ATOM 595 C CA . ILE A 1 72 ? -7.386 -17.820 -4.937 1.00 73.12 72 ILE A CA 1
ATOM 596 C C . ILE A 1 72 ? -7.671 -16.839 -3.807 1.00 73.12 72 ILE A C 1
ATOM 598 O O . ILE A 1 72 ? -7.066 -16.931 -2.744 1.00 73.12 72 ILE A O 1
ATOM 602 N N . ILE A 1 73 ? -8.599 -15.906 -4.029 1.00 72.19 73 ILE A N 1
ATOM 603 C CA . ILE A 1 73 ? -9.046 -14.951 -3.008 1.00 72.19 73 ILE A CA 1
ATOM 604 C C . ILE A 1 73 ? -10.407 -15.405 -2.481 1.00 72.19 73 ILE A C 1
ATOM 606 O O . ILE A 1 73 ? -11.413 -15.328 -3.191 1.00 72.19 73 ILE A O 1
ATOM 610 N N . ASN A 1 74 ? -10.436 -15.841 -1.223 1.00 70.00 74 ASN A N 1
ATOM 611 C CA . ASN A 1 74 ? -11.656 -16.128 -0.474 1.00 70.00 74 ASN A CA 1
ATOM 612 C C . ASN A 1 74 ? -11.957 -14.986 0.512 1.00 70.00 74 ASN A C 1
ATOM 614 O O . ASN A 1 74 ? -11.191 -14.033 0.633 1.00 70.00 74 ASN A O 1
ATOM 618 N N . ASP A 1 75 ? -13.082 -15.066 1.227 1.00 61.78 75 ASP A N 1
ATOM 619 C CA . ASP A 1 75 ? -13.583 -13.962 2.065 1.00 61.78 75 ASP A CA 1
ATOM 620 C C . ASP A 1 75 ? -12.606 -13.486 3.161 1.00 61.78 75 ASP A C 1
ATOM 622 O O . ASP A 1 75 ? -12.702 -12.343 3.606 1.00 61.78 75 ASP A O 1
ATOM 626 N N . THR A 1 76 ? -11.677 -14.340 3.601 1.00 59.53 76 THR A N 1
ATOM 627 C CA . THR A 1 76 ? -10.754 -14.055 4.717 1.00 59.53 76 THR A CA 1
ATOM 628 C C . THR A 1 76 ? -9.298 -14.426 4.461 1.00 59.53 76 THR A C 1
ATOM 630 O O . THR A 1 76 ? -8.448 -14.099 5.281 1.00 59.53 76 THR A O 1
ATOM 633 N N . VAL A 1 77 ? -8.993 -15.120 3.366 1.00 67.12 77 VAL A N 1
ATOM 634 C CA . VAL A 1 77 ? -7.648 -15.638 3.079 1.00 67.12 77 VAL A CA 1
ATOM 635 C C . VAL A 1 77 ? -7.391 -15.626 1.583 1.00 67.12 77 VAL A C 1
ATOM 637 O O . VAL A 1 77 ? -8.312 -15.824 0.785 1.00 67.12 77 VAL A O 1
ATOM 640 N N . TYR A 1 78 ? -6.129 -15.416 1.228 1.00 70.31 78 TYR A N 1
ATOM 641 C CA . TYR A 1 78 ? -5.623 -15.696 -0.103 1.00 70.31 78 TYR A CA 1
ATOM 642 C C . TYR A 1 78 ? -4.696 -16.912 -0.045 1.00 70.31 78 TYR A C 1
ATOM 644 O O . TYR A 1 78 ? -3.972 -17.102 0.931 1.00 70.31 78 TYR A O 1
ATOM 652 N N . GLU A 1 79 ? -4.732 -17.731 -1.088 1.00 75.00 79 GLU A N 1
ATOM 653 C CA . GLU A 1 79 ? -3.807 -18.846 -1.282 1.00 75.00 79 GLU A CA 1
ATOM 654 C C . GLU A 1 79 ? -3.094 -18.677 -2.621 1.00 75.00 79 GLU A C 1
ATOM 656 O O . GLU A 1 79 ? -3.724 -18.385 -3.641 1.00 75.00 79 GLU A O 1
ATOM 661 N N . ILE A 1 80 ? -1.774 -18.857 -2.595 1.00 72.44 80 ILE A N 1
ATOM 662 C CA . ILE A 1 80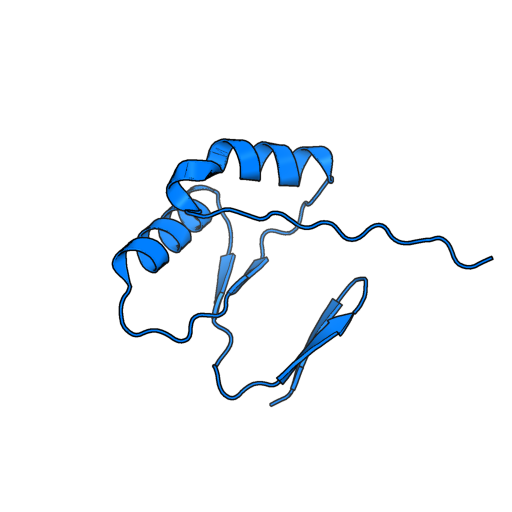 ? -0.914 -18.845 -3.776 1.00 72.44 80 ILE A CA 1
ATOM 663 C C . ILE A 1 80 ? -0.655 -20.303 -4.155 1.00 72.44 80 ILE A C 1
ATOM 665 O O . ILE A 1 80 ? 0.024 -21.030 -3.426 1.00 72.44 80 ILE A O 1
ATOM 669 N N . LEU A 1 81 ? -1.218 -20.740 -5.280 1.00 69.81 81 LEU A N 1
ATOM 670 C CA . LEU A 1 81 ? -0.931 -22.054 -5.849 1.00 69.81 81 LEU A CA 1
ATOM 671 C C . LEU A 1 81 ? 0.338 -21.960 -6.701 1.00 69.81 81 LEU A C 1
ATOM 673 O O . LEU A 1 81 ? 0.389 -21.165 -7.645 1.00 69.81 81 LEU A O 1
ATOM 677 N N . LYS A 1 82 ? 1.334 -22.773 -6.343 1.00 65.12 82 LYS A N 1
ATOM 678 C CA . LYS A 1 82 ? 2.602 -22.928 -7.066 1.00 65.12 82 LYS A CA 1
ATOM 679 C C . LYS A 1 82 ? 2.545 -24.090 -8.046 1.00 65.12 82 LYS A C 1
ATOM 681 O O . LYS A 1 82 ? 1.925 -25.117 -7.688 1.00 65.12 82 LYS A O 1
#

pLDDT: mean 83.85, std 12.78, range [43.91, 97.44]

Sequence (82 aa):
MKEKTHKKIFLTSYFAGTLKQFQLFIKDNVITDKEIAYIHVEEYTDYIDEGKEALKERNFLLDPISNSETIIINDTVYEILK